Protein AF-T1C6H3-F1 (afdb_monomer_lite)

Foldseek 3Di:
DVVVQQPDADPVRHTFDKDKDQCVVPDPDDDDDDDRIDMDTNQQPDDDAPDDDDPDPDDPDHPVDDDPDGDDPADDDDDDDPPQDPDDDLDGDDPLQVVQQVCQQVVHDDDPPRDHHHRPPRHD

Organism: NCBI:txid410659

Sequence (124 aa):
MSDDLAGILLPDGTPLKVEILDPKRIYRSVRGDPPDLMVYFGDLRWRSAGTVGYPSLFLKENDTGPDDSVHDFDGVFLFAEPTVAHGQDLGGQRIIDVAPTILRWFGEPIPAHVQGTPIRGIGP

Structure (mmCIF, N/CA/C/O backbone):
data_AF-T1C6H3-F1
#
_entry.id   AF-T1C6H3-F1
#
loop_
_atom_site.group_PDB
_atom_site.id
_atom_site.type_symbol
_atom_site.label_atom_id
_atom_site.label_alt_id
_atom_site.label_comp_id
_atom_site.label_asym_id
_atom_site.label_entity_id
_atom_site.label_seq_id
_atom_site.pdbx_PDB_ins_code
_atom_site.Cartn_x
_atom_site.Cartn_y
_atom_site.Cartn_z
_atom_site.occupancy
_atom_site.B_iso_or_equiv
_atom_site.auth_seq_id
_atom_site.auth_comp_id
_atom_site.auth_asym_id
_atom_site.auth_atom_id
_atom_site.pdbx_PDB_model_num
ATOM 1 N N . MET A 1 1 ? 7.554 -11.354 -20.996 1.00 66.94 1 MET A N 1
ATOM 2 C CA . MET A 1 1 ? 7.044 -10.167 -20.273 1.00 66.94 1 MET A CA 1
ATOM 3 C C . MET A 1 1 ? 7.616 -10.071 -18.866 1.00 66.94 1 MET A C 1
ATOM 5 O O . MET A 1 1 ? 8.356 -9.135 -18.620 1.00 66.94 1 MET A O 1
ATOM 9 N N . SER A 1 2 ? 7.335 -11.007 -17.948 1.00 75.75 2 SER A N 1
ATOM 10 C CA . SER A 1 2 ? 7.923 -10.960 -16.594 1.00 75.75 2 SER A CA 1
ATOM 11 C C . SER A 1 2 ? 9.454 -11.044 -16.603 1.00 75.75 2 SER A C 1
ATOM 13 O O . SER A 1 2 ? 10.103 -10.248 -15.931 1.00 75.75 2 SER A O 1
ATOM 15 N N . ASP A 1 3 ? 10.022 -11.930 -17.427 1.00 80.06 3 ASP A N 1
ATOM 16 C CA . ASP A 1 3 ? 11.480 -12.075 -17.564 1.00 80.06 3 AS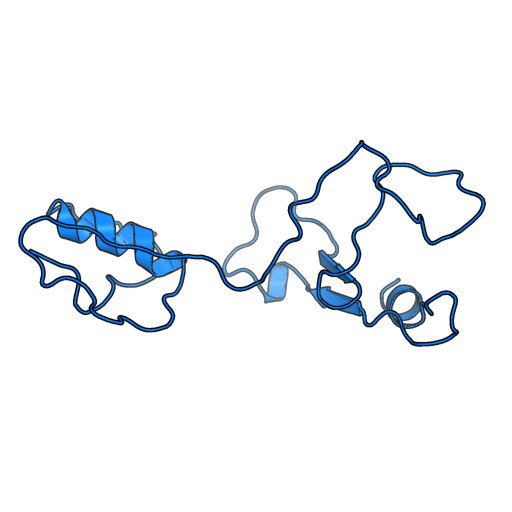P A CA 1
ATOM 17 C C . ASP A 1 3 ? 12.131 -10.828 -18.186 1.00 80.06 3 ASP A C 1
ATOM 19 O O . ASP A 1 3 ? 13.198 -10.402 -17.749 1.00 80.06 3 ASP A O 1
ATOM 23 N N . ASP A 1 4 ? 11.452 -10.190 -19.147 1.00 86.38 4 ASP A N 1
ATOM 24 C CA . ASP A 1 4 ? 11.935 -8.963 -19.793 1.00 86.38 4 ASP A CA 1
ATOM 25 C C . ASP A 1 4 ? 11.992 -7.795 -18.798 1.00 86.38 4 ASP A C 1
ATOM 27 O O . ASP A 1 4 ? 12.959 -7.038 -18.784 1.00 86.38 4 ASP A O 1
ATOM 31 N N . LEU A 1 5 ? 10.979 -7.670 -17.930 1.00 88.31 5 LEU A N 1
ATOM 32 C CA . LEU A 1 5 ? 10.943 -6.648 -16.880 1.00 88.31 5 LEU A CA 1
ATOM 33 C C . LEU A 1 5 ? 12.011 -6.896 -15.809 1.00 88.31 5 LEU A C 1
ATOM 35 O O . LEU A 1 5 ? 12.680 -5.959 -15.379 1.00 88.31 5 LEU A O 1
ATOM 39 N N . ALA A 1 6 ? 12.202 -8.151 -15.396 1.00 85.50 6 ALA A N 1
ATOM 40 C CA . ALA A 1 6 ? 13.210 -8.515 -14.402 1.00 85.50 6 ALA A CA 1
ATOM 41 C C . ALA A 1 6 ? 14.651 -8.256 -14.885 1.00 85.50 6 ALA A C 1
ATOM 43 O O . ALA A 1 6 ? 15.542 -8.041 -14.064 1.00 85.50 6 ALA A O 1
ATOM 44 N N . GLY A 1 7 ? 14.874 -8.255 -16.203 1.00 91.19 7 GLY A N 1
ATOM 45 C CA . GLY A 1 7 ? 16.171 -7.990 -16.826 1.00 91.19 7 GLY A CA 1
ATOM 46 C C . GLY A 1 7 ? 16.532 -6.511 -16.995 1.00 91.19 7 GLY A C 1
ATOM 47 O O . GLY A 1 7 ? 17.620 -6.219 -17.493 1.00 91.19 7 GLY A O 1
ATOM 48 N N . ILE A 1 8 ? 15.658 -5.570 -16.619 1.00 92.38 8 ILE A N 1
ATOM 49 C CA . ILE A 1 8 ? 15.918 -4.137 -16.813 1.00 92.38 8 ILE A CA 1
ATOM 50 C C . ILE A 1 8 ? 17.062 -3.670 -15.905 1.00 92.38 8 ILE A C 1
ATOM 52 O O . ILE A 1 8 ? 17.039 -3.852 -14.684 1.00 92.38 8 ILE A O 1
ATOM 56 N N . LEU A 1 9 ? 18.038 -3.002 -16.520 1.00 94.19 9 LEU A N 1
ATOM 57 C CA . LEU A 1 9 ? 19.147 -2.342 -15.840 1.00 94.19 9 LEU A CA 1
ATOM 58 C C . LEU A 1 9 ? 18.937 -0.827 -15.829 1.00 94.19 9 LEU A C 1
ATOM 60 O O . LEU A 1 9 ? 18.471 -0.248 -16.810 1.00 94.19 9 LEU A O 1
ATOM 64 N N . LEU A 1 10 ? 19.323 -0.197 -14.727 1.00 92.38 10 LEU A N 1
ATOM 65 C CA . LEU A 1 10 ? 19.480 1.244 -14.595 1.00 92.38 10 LEU A CA 1
ATOM 66 C C . LEU A 1 10 ? 20.609 1.759 -15.507 1.00 92.38 10 LEU A C 1
ATOM 68 O O . L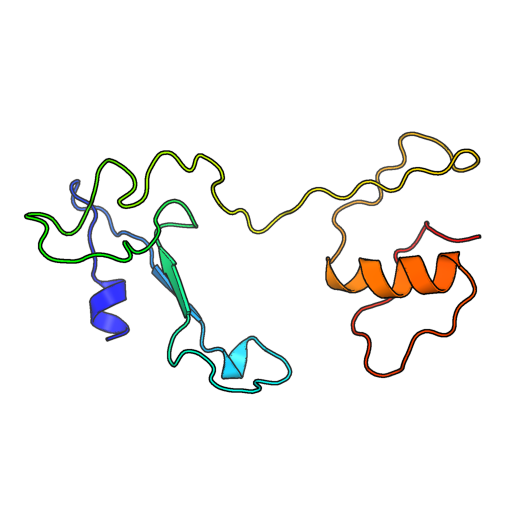EU A 1 10 ? 21.450 0.977 -15.959 1.00 92.38 10 LEU A O 1
ATOM 72 N N . PRO A 1 11 ? 20.683 3.082 -15.764 1.00 91.19 11 PRO A N 1
ATOM 73 C CA . PRO A 1 11 ? 21.736 3.664 -16.601 1.00 91.19 11 PRO A CA 1
ATOM 74 C C . PRO A 1 11 ? 23.172 3.386 -16.130 1.00 91.19 11 PRO A C 1
ATOM 76 O O . PRO A 1 11 ? 24.097 3.440 -16.936 1.00 91.19 11 PRO A O 1
ATOM 79 N N . ASP A 1 12 ? 23.368 3.094 -14.843 1.00 92.81 12 ASP A N 1
ATOM 80 C CA . ASP A 1 12 ? 24.662 2.724 -14.256 1.00 92.81 12 ASP A CA 1
ATOM 81 C C . ASP A 1 12 ? 24.991 1.220 -14.379 1.00 92.81 12 ASP A C 1
ATOM 83 O O . ASP A 1 12 ? 26.040 0.773 -13.917 1.00 92.81 12 ASP A O 1
ATOM 87 N N . GLY A 1 13 ? 24.112 0.439 -15.014 1.00 94.12 13 GLY A N 1
ATOM 88 C CA . GLY A 1 13 ? 24.254 -1.002 -15.211 1.00 94.12 13 GLY A CA 1
ATOM 89 C C . GLY A 1 13 ? 23.764 -1.857 -14.040 1.00 94.12 13 GLY A C 1
ATOM 90 O O . GLY A 1 13 ? 23.823 -3.084 -14.134 1.00 94.12 13 GLY A O 1
ATOM 91 N N . THR A 1 14 ? 23.271 -1.262 -12.951 1.00 94.69 14 THR A N 1
ATOM 92 C CA . THR A 1 14 ? 22.706 -2.019 -11.824 1.00 94.69 14 THR A CA 1
ATOM 93 C C . THR A 1 14 ? 21.271 -2.482 -12.117 1.00 94.69 14 THR A C 1
ATOM 95 O O . THR A 1 14 ? 20.560 -1.829 -12.879 1.00 94.69 14 THR A O 1
ATOM 98 N N . PRO A 1 15 ? 20.791 -3.610 -11.558 1.00 94.31 15 PRO A N 1
ATOM 99 C CA . PRO A 1 15 ? 19.411 -4.049 -11.775 1.00 94.31 15 PRO A CA 1
ATOM 100 C C . PRO A 1 15 ? 18.384 -3.063 -11.205 1.00 94.31 15 PRO A C 1
ATOM 102 O O . PRO A 1 15 ? 18.510 -2.636 -10.059 1.00 94.31 15 PRO A O 1
ATOM 105 N N . LEU A 1 16 ? 17.311 -2.779 -11.954 1.00 92.25 16 LEU A N 1
ATOM 106 C CA . LEU A 1 16 ? 16.227 -1.885 -11.516 1.00 92.25 16 LEU A CA 1
ATOM 107 C C . LEU A 1 16 ? 15.484 -2.399 -10.269 1.00 92.25 16 LEU A C 1
ATOM 109 O O . LEU A 1 16 ? 14.855 -1.598 -9.595 1.00 92.25 16 LEU A O 1
ATOM 113 N N . LYS A 1 17 ? 15.575 -3.699 -9.943 1.00 93.44 17 LYS A N 1
ATOM 114 C CA . LYS A 1 17 ? 14.751 -4.410 -8.943 1.00 93.44 17 LYS A CA 1
ATOM 115 C C . LYS A 1 17 ? 13.262 -4.271 -9.272 1.00 93.44 17 LYS A C 1
ATOM 117 O O . LYS A 1 17 ? 12.639 -3.245 -9.024 1.00 93.44 17 LYS A O 1
ATOM 122 N N . VAL A 1 18 ? 12.680 -5.330 -9.820 1.00 93.75 18 VAL A N 1
ATOM 123 C CA . VAL A 1 18 ? 11.266 -5.352 -10.200 1.00 93.75 18 VAL A CA 1
ATOM 124 C C . VAL A 1 18 ? 10.523 -6.351 -9.330 1.00 93.75 18 VAL A C 1
ATOM 126 O O . VAL A 1 18 ? 10.912 -7.515 -9.254 1.00 93.75 18 VAL A O 1
ATOM 129 N N . GLU A 1 19 ? 9.450 -5.901 -8.690 1.00 92.12 19 GLU A N 1
ATOM 130 C CA . GLU A 1 19 ? 8.512 -6.772 -7.993 1.00 92.12 19 GLU A CA 1
ATOM 131 C C . GLU A 1 19 ? 7.248 -6.916 -8.831 1.00 92.12 19 GLU A C 1
ATOM 133 O O . GLU A 1 19 ? 6.594 -5.933 -9.174 1.00 92.12 19 GLU A O 1
ATOM 138 N N . ILE A 1 20 ? 6.922 -8.158 -9.179 1.00 92.06 20 ILE A N 1
ATOM 139 C CA . ILE A 1 20 ? 5.764 -8.494 -9.996 1.00 92.06 20 ILE A CA 1
ATOM 140 C C . ILE A 1 20 ? 4.728 -9.167 -9.107 1.00 92.06 20 ILE A C 1
ATOM 142 O O . ILE A 1 20 ? 5.001 -10.195 -8.487 1.00 92.06 20 ILE A O 1
ATOM 146 N N . LEU A 1 21 ? 3.521 -8.613 -9.098 1.00 91.56 21 LEU A N 1
ATOM 147 C CA . LEU A 1 21 ? 2.407 -9.092 -8.301 1.00 91.56 21 LEU A CA 1
ATOM 148 C C . LEU A 1 21 ? 1.265 -9.541 -9.214 1.00 91.56 21 LEU A C 1
ATOM 150 O O . LEU A 1 21 ? 0.830 -8.817 -10.110 1.00 91.56 21 LEU A O 1
ATOM 154 N N . ASP A 1 22 ? 0.769 -10.751 -8.966 1.00 91.44 22 ASP A N 1
ATOM 155 C CA . ASP A 1 22 ? -0.444 -11.268 -9.597 1.00 91.44 22 ASP A CA 1
ATOM 156 C C . ASP A 1 22 ? -1.652 -10.880 -8.730 1.00 91.44 22 ASP A C 1
ATOM 158 O O . ASP A 1 22 ? -1.761 -11.377 -7.598 1.00 91.44 22 ASP A O 1
ATOM 162 N N . PRO A 1 23 ? -2.587 -10.048 -9.231 1.00 92.62 23 PRO A N 1
ATOM 163 C CA . PRO A 1 23 ? -3.781 -9.656 -8.487 1.00 92.62 23 PRO A CA 1
ATOM 164 C C . PRO A 1 23 ? -4.569 -10.845 -7.933 1.00 92.62 23 PRO A C 1
ATOM 166 O O . PRO A 1 23 ? -5.099 -10.769 -6.825 1.00 92.62 23 PRO A O 1
ATOM 169 N N . LYS A 1 24 ? -4.614 -11.968 -8.664 1.00 92.00 24 LYS A N 1
ATOM 170 C CA . LYS A 1 24 ? -5.338 -13.185 -8.260 1.00 92.00 24 LYS A CA 1
ATOM 171 C C . LYS A 1 24 ? -4.688 -13.890 -7.073 1.00 92.00 24 LYS A C 1
ATOM 173 O O . LYS A 1 24 ? -5.344 -14.697 -6.420 1.00 92.00 24 LYS A O 1
ATOM 178 N N . ARG A 1 25 ? -3.413 -13.602 -6.802 1.00 92.31 25 ARG A N 1
ATOM 179 C CA . ARG A 1 25 ? -2.669 -14.136 -5.657 1.00 92.31 25 ARG A CA 1
ATOM 180 C C . ARG A 1 25 ? -2.696 -13.202 -4.454 1.00 92.31 25 ARG A C 1
ATOM 182 O O . ARG A 1 25 ? -2.746 -13.696 -3.332 1.00 92.31 25 ARG A O 1
ATOM 189 N N . ILE A 1 26 ? -2.648 -11.888 -4.674 1.00 91.94 26 ILE A N 1
ATOM 190 C CA . ILE A 1 26 ? -2.505 -10.914 -3.579 1.00 91.94 26 ILE A CA 1
ATOM 191 C C . ILE A 1 26 ? -3.841 -10.392 -3.038 1.00 91.94 26 ILE A C 1
ATOM 193 O O . ILE A 1 26 ? -3.925 -10.030 -1.866 1.00 91.94 26 ILE A O 1
ATOM 197 N N . TYR A 1 27 ? -4.904 -10.377 -3.848 1.00 90.62 27 TYR A N 1
ATOM 198 C CA . TYR A 1 27 ? -6.225 -9.943 -3.399 1.00 90.62 27 TYR A CA 1
ATOM 199 C C . TYR A 1 27 ? -7.097 -11.128 -3.007 1.00 90.62 27 TYR A C 1
ATOM 201 O O . TYR A 1 27 ? -7.193 -12.129 -3.711 1.00 90.62 27 TYR A O 1
ATOM 209 N N . ARG A 1 28 ? -7.848 -10.961 -1.913 1.00 89.50 28 ARG A N 1
ATOM 210 C CA . ARG A 1 28 ? -8.850 -11.939 -1.462 1.00 89.50 28 ARG A CA 1
ATOM 211 C C . ARG A 1 28 ? -9.928 -12.217 -2.513 1.00 89.50 28 ARG A C 1
ATOM 213 O O . ARG A 1 28 ? -10.435 -13.329 -2.604 1.00 89.50 28 ARG A O 1
ATOM 220 N N . SER A 1 29 ? -10.325 -11.187 -3.254 1.00 91.75 29 SER A N 1
ATOM 221 C CA . SER A 1 29 ? -11.265 -11.300 -4.365 1.00 91.75 29 SER A CA 1
ATOM 222 C C . SER A 1 29 ? -10.931 -10.261 -5.419 1.00 91.75 29 SER A C 1
ATOM 224 O O . SER A 1 29 ? -10.846 -9.077 -5.093 1.00 91.75 29 SER A O 1
ATOM 226 N N . VAL A 1 30 ? -10.818 -10.695 -6.666 1.00 93.75 30 VAL A N 1
ATOM 227 C CA . VAL A 1 30 ? -10.604 -9.825 -7.820 1.00 93.75 30 VAL A CA 1
ATOM 228 C C . VAL A 1 30 ? -11.957 -9.556 -8.483 1.00 93.75 30 VAL A C 1
ATOM 230 O O . VAL A 1 30 ? -12.733 -10.488 -8.688 1.00 93.75 30 VAL A O 1
ATOM 233 N N . ARG A 1 31 ? -12.284 -8.289 -8.752 1.00 91.25 31 ARG A N 1
ATOM 234 C CA . ARG A 1 31 ? -13.582 -7.852 -9.301 1.00 91.25 31 ARG A CA 1
ATOM 235 C C . ARG A 1 31 ? -13.361 -6.821 -10.410 1.00 91.25 31 ARG A C 1
ATOM 237 O O . ARG A 1 31 ? -12.364 -6.109 -10.365 1.00 91.25 31 ARG A O 1
ATOM 244 N N . GLY A 1 32 ? -14.319 -6.700 -11.330 1.00 93.94 32 GLY A N 1
ATOM 245 C CA . GLY A 1 32 ? -14.240 -5.758 -12.453 1.00 93.94 32 GLY A CA 1
ATOM 246 C C . GLY A 1 32 ? -13.202 -6.188 -13.487 1.00 93.94 32 GLY A C 1
ATOM 247 O O . GLY A 1 32 ? -13.076 -7.383 -13.750 1.00 93.94 32 GLY A O 1
ATOM 248 N N . ASP A 1 33 ? -12.457 -5.213 -14.007 1.00 93.12 33 ASP A N 1
ATOM 249 C CA . ASP A 1 33 ? -11.399 -5.393 -15.004 1.00 93.12 33 ASP A CA 1
ATOM 250 C C . ASP A 1 33 ? -10.020 -5.219 -14.338 1.00 93.12 33 ASP A C 1
ATOM 252 O O . ASP A 1 33 ? -9.441 -4.129 -14.371 1.00 93.12 33 ASP A O 1
ATOM 256 N N . PRO A 1 34 ? -9.506 -6.246 -13.635 1.00 92.62 34 PRO A N 1
ATOM 257 C CA . PRO A 1 34 ? -8.199 -6.160 -13.000 1.00 92.62 34 PRO A CA 1
ATOM 258 C C . PRO A 1 34 ? -7.086 -6.068 -14.049 1.00 92.62 34 PRO A C 1
ATOM 260 O O . PRO A 1 34 ? -7.227 -6.624 -15.140 1.00 92.62 34 PRO A O 1
ATOM 263 N N . PRO A 1 35 ? -5.942 -5.452 -13.712 1.00 91.31 35 PRO A N 1
ATOM 264 C CA . PRO A 1 35 ? -4.775 -5.534 -14.574 1.00 91.31 35 PRO A CA 1
ATOM 265 C C . PRO A 1 35 ? -4.307 -6.990 -14.697 1.00 91.31 35 PRO A C 1
ATOM 267 O O . PRO A 1 35 ? -4.390 -7.763 -13.743 1.00 91.31 35 PRO A O 1
ATOM 270 N N . ASP A 1 36 ? -3.748 -7.357 -15.848 1.00 88.75 36 ASP A N 1
ATOM 271 C CA . ASP A 1 36 ? -3.100 -8.665 -16.013 1.00 88.75 36 ASP A CA 1
ATOM 272 C C . ASP A 1 36 ? -1.819 -8.784 -15.173 1.00 88.75 36 ASP A C 1
ATOM 274 O O . ASP A 1 36 ? -1.400 -9.886 -14.815 1.00 88.75 36 ASP A O 1
ATOM 278 N N . LEU A 1 37 ? -1.192 -7.644 -14.857 1.00 88.25 37 LEU A N 1
ATOM 279 C CA . LEU A 1 37 ? 0.054 -7.562 -14.111 1.00 88.25 37 LEU A CA 1
ATOM 280 C C . LEU A 1 37 ? 0.109 -6.296 -13.257 1.00 88.25 37 LEU A C 1
ATOM 282 O O . LEU A 1 37 ? -0.155 -5.201 -13.751 1.00 88.25 37 LEU A O 1
ATOM 286 N N . MET A 1 38 ? 0.523 -6.433 -12.000 1.00 91.44 38 MET A N 1
ATOM 287 C CA . MET A 1 38 ? 0.926 -5.307 -11.159 1.00 91.44 38 MET A CA 1
ATOM 288 C C . MET A 1 38 ? 2.440 -5.340 -10.975 1.00 91.44 38 MET A C 1
ATOM 290 O O . MET A 1 38 ? 3.016 -6.414 -10.797 1.00 91.44 38 MET A O 1
ATOM 294 N N . VAL A 1 39 ? 3.090 -4.177 -11.044 1.00 91.56 39 VAL A N 1
ATOM 295 C CA . VAL A 1 39 ? 4.553 -4.086 -11.013 1.00 91.56 39 VAL A CA 1
ATOM 296 C C . VAL A 1 39 ? 5.007 -2.895 -10.178 1.00 91.56 39 VAL A C 1
ATOM 298 O O . VAL A 1 39 ? 4.532 -1.780 -10.389 1.00 91.56 39 VAL A O 1
ATOM 301 N N . TYR A 1 40 ? 5.963 -3.129 -9.281 1.00 91.38 40 TYR A N 1
ATOM 302 C CA . TYR A 1 40 ? 6.710 -2.086 -8.583 1.00 91.38 40 TYR A CA 1
ATOM 303 C C . TYR A 1 40 ? 8.160 -2.052 -9.069 1.00 91.38 40 TYR A C 1
ATOM 305 O O . TYR A 1 40 ? 8.821 -3.087 -9.172 1.00 91.38 40 TYR A O 1
ATOM 313 N N . PHE A 1 41 ? 8.658 -0.849 -9.360 1.00 91.44 41 PHE A N 1
ATOM 314 C CA . PHE A 1 41 ? 9.996 -0.628 -9.901 1.00 91.44 41 PHE A CA 1
ATOM 315 C C . PHE A 1 41 ? 10.902 0.044 -8.869 1.00 91.44 41 PHE A C 1
ATOM 317 O O . PHE A 1 41 ? 10.571 1.094 -8.317 1.00 91.44 41 PHE A O 1
ATOM 324 N N . GLY A 1 42 ? 12.064 -0.558 -8.623 1.00 90.31 42 GLY A N 1
ATOM 325 C CA . GLY A 1 42 ? 13.107 -0.029 -7.752 1.00 90.31 42 GLY A CA 1
ATOM 326 C C . GLY A 1 42 ? 12.642 0.312 -6.353 1.00 90.31 42 GLY A C 1
ATOM 327 O O . GLY A 1 42 ? 13.085 1.319 -5.815 1.00 90.31 42 GLY A O 1
ATOM 328 N N . ASP A 1 43 ? 11.774 -0.520 -5.771 1.00 88.88 43 ASP A N 1
ATOM 329 C CA . ASP A 1 43 ? 11.279 -0.316 -4.406 1.00 88.88 43 ASP A CA 1
ATOM 330 C C . ASP A 1 43 ? 10.550 1.032 -4.261 1.00 88.88 43 ASP A C 1
ATOM 332 O O . ASP A 1 43 ? 10.918 1.880 -3.454 1.00 88.88 43 ASP A O 1
ATOM 336 N N . LEU A 1 44 ? 9.577 1.266 -5.153 1.00 88.00 44 LEU A N 1
ATOM 337 C CA . LEU A 1 44 ? 8.779 2.499 -5.265 1.00 88.00 44 LEU A CA 1
ATOM 338 C C . LEU A 1 44 ? 9.556 3.759 -5.695 1.00 88.00 44 LEU A C 1
ATOM 340 O O . LEU A 1 44 ? 8.963 4.826 -5.833 1.00 88.00 44 LEU A O 1
ATOM 344 N N . ARG A 1 45 ? 10.860 3.653 -5.990 1.00 85.12 45 ARG A N 1
ATOM 345 C CA . ARG A 1 45 ? 11.672 4.782 -6.489 1.00 85.12 45 ARG A CA 1
ATOM 346 C C . ARG A 1 45 ? 11.383 5.148 -7.940 1.00 85.12 45 ARG A C 1
ATOM 348 O O . ARG A 1 45 ? 11.752 6.237 -8.371 1.00 85.12 45 ARG A O 1
ATOM 355 N N . TRP A 1 46 ? 10.766 4.240 -8.693 1.00 87.56 46 TRP A N 1
ATOM 356 C CA . TRP A 1 46 ? 10.436 4.437 -10.098 1.00 87.56 46 TRP A CA 1
ATOM 357 C C . TRP A 1 46 ? 8.964 4.133 -10.358 1.00 87.56 46 TRP A C 1
ATOM 359 O O . TRP A 1 46 ? 8.378 3.218 -9.779 1.00 87.56 46 TRP A O 1
ATOM 369 N N . ARG A 1 47 ? 8.384 4.880 -11.296 1.00 86.00 47 ARG A N 1
ATOM 370 C CA . ARG A 1 47 ? 7.029 4.672 -11.811 1.00 86.00 47 ARG A CA 1
ATOM 371 C C . ARG A 1 47 ? 7.058 4.575 -13.331 1.00 86.00 47 ARG A C 1
ATOM 373 O O . ARG A 1 47 ? 7.976 5.085 -13.972 1.00 86.00 47 ARG A O 1
ATOM 380 N N . SER A 1 48 ? 6.041 3.950 -13.913 1.00 88.25 48 SER A N 1
ATOM 381 C CA . SER A 1 48 ? 5.837 3.994 -15.360 1.00 88.25 48 SER A CA 1
ATOM 382 C C . SER A 1 48 ? 5.424 5.399 -15.805 1.00 88.25 48 SER A C 1
ATOM 384 O O . SER A 1 48 ? 4.560 6.012 -15.174 1.00 88.25 48 SER A O 1
ATOM 386 N N . ALA A 1 49 ? 5.981 5.874 -16.919 1.00 88.69 49 ALA A N 1
ATOM 387 C CA . ALA A 1 49 ? 5.436 7.023 -17.638 1.00 88.69 49 ALA A CA 1
ATOM 388 C C . ALA A 1 49 ? 4.118 6.634 -18.333 1.00 88.69 49 ALA A C 1
ATOM 390 O O . ALA A 1 49 ? 3.976 5.511 -18.821 1.00 88.69 49 ALA A O 1
ATOM 391 N N . GLY A 1 50 ? 3.162 7.560 -18.399 1.00 87.38 50 GLY A N 1
ATOM 392 C CA . GLY A 1 50 ? 1.899 7.401 -19.132 1.00 87.38 50 GLY A CA 1
ATOM 393 C C . GLY A 1 50 ? 2.010 7.744 -20.622 1.00 87.38 50 GLY A C 1
ATOM 394 O O . GLY A 1 50 ? 1.009 7.791 -21.333 1.00 87.38 50 GLY A O 1
ATOM 395 N N . THR A 1 51 ? 3.223 8.020 -21.094 1.00 88.31 51 THR A N 1
ATOM 396 C CA . THR A 1 51 ? 3.548 8.560 -22.417 1.00 88.31 51 THR A CA 1
ATOM 397 C C . THR A 1 51 ? 4.699 7.770 -23.052 1.00 88.31 51 THR A C 1
ATOM 399 O O . THR A 1 51 ? 5.466 7.092 -22.368 1.00 88.31 51 THR A O 1
ATOM 402 N N . VAL A 1 52 ? 4.817 7.821 -24.384 1.00 90.38 52 VAL A N 1
ATOM 403 C CA . VAL A 1 52 ? 5.801 7.045 -25.166 1.00 90.38 52 VAL A CA 1
ATOM 404 C C . VAL A 1 52 ? 6.523 7.923 -26.192 1.00 90.38 52 VAL A C 1
ATOM 406 O O . VAL A 1 52 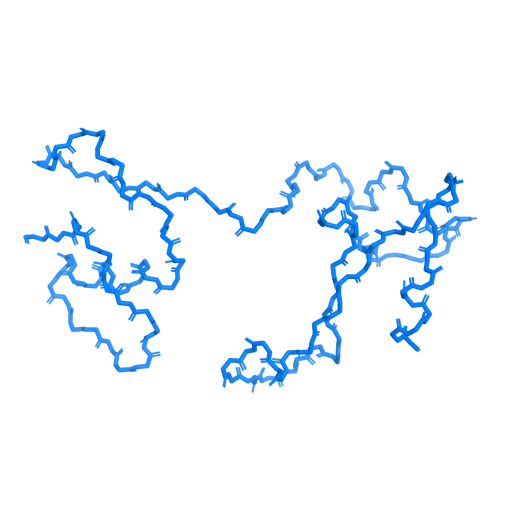? 6.067 9.020 -26.504 1.00 90.38 52 VAL A O 1
ATOM 409 N N . GLY A 1 53 ? 7.628 7.423 -26.758 1.00 90.75 53 GLY A N 1
ATOM 410 C CA . GLY A 1 53 ? 8.393 8.114 -27.812 1.00 90.75 53 GLY A CA 1
ATOM 411 C C . GLY A 1 53 ? 9.650 8.841 -27.326 1.00 90.75 53 GLY A C 1
ATOM 412 O O . GLY A 1 53 ? 10.220 9.648 -28.057 1.00 90.75 53 GLY A O 1
ATOM 413 N N . TYR A 1 54 ? 10.094 8.560 -26.104 1.00 89.94 54 TYR A N 1
ATOM 414 C CA . TYR A 1 54 ? 11.311 9.131 -25.536 1.00 89.94 54 TYR A CA 1
ATOM 415 C C . TYR A 1 54 ? 12.581 8.465 -26.087 1.00 89.94 54 TYR A C 1
ATOM 417 O O . TYR A 1 54 ? 12.562 7.283 -26.430 1.00 89.94 54 TYR A O 1
ATOM 425 N N . PRO A 1 55 ? 13.719 9.185 -26.125 1.00 90.44 55 PRO A N 1
ATOM 426 C CA . PRO A 1 55 ? 14.999 8.632 -26.580 1.00 90.44 55 PRO A CA 1
ATOM 427 C C . PRO A 1 55 ? 15.635 7.648 -25.580 1.00 90.44 55 PRO A C 1
ATOM 429 O O . PRO A 1 55 ? 16.678 7.069 -25.869 1.00 90.44 55 PRO A O 1
ATOM 432 N N . SER A 1 56 ? 15.046 7.492 -24.391 1.00 89.75 56 SER A N 1
ATOM 433 C CA . SER A 1 56 ? 15.555 6.699 -23.271 1.00 89.75 56 SER A CA 1
ATOM 434 C C . SER A 1 56 ? 14.401 5.976 -22.577 1.00 89.75 56 SER A C 1
ATOM 436 O O . SER A 1 56 ? 13.286 6.494 -22.532 1.00 89.75 56 SER A O 1
ATOM 438 N N . LEU A 1 57 ? 14.693 4.810 -21.992 1.00 88.75 57 LEU A N 1
ATOM 439 C CA . LEU A 1 57 ? 13.769 4.085 -21.110 1.00 88.75 57 LEU A CA 1
ATOM 440 C C . LEU A 1 57 ? 13.572 4.781 -19.754 1.00 88.75 57 LEU A C 1
ATOM 442 O O . LEU A 1 57 ? 12.577 4.541 -19.081 1.00 88.75 57 LEU A O 1
ATOM 446 N N . PHE A 1 58 ? 14.512 5.644 -19.361 1.00 90.31 58 PHE A N 1
ATOM 447 C CA . PHE A 1 58 ? 14.479 6.388 -18.104 1.00 90.31 58 PHE A CA 1
ATOM 448 C C . PHE A 1 58 ? 14.309 7.879 -18.366 1.00 90.31 58 PHE A C 1
ATOM 450 O O . PHE A 1 58 ? 15.040 8.461 -19.178 1.00 90.31 58 PHE A O 1
ATOM 457 N N . LEU A 1 59 ? 13.385 8.492 -17.630 1.00 87.50 59 LEU A N 1
ATOM 458 C CA . LEU A 1 59 ? 13.166 9.932 -17.595 1.00 87.50 59 LEU A CA 1
ATOM 459 C C . LEU A 1 59 ? 13.755 10.503 -16.305 1.00 87.50 59 LEU A C 1
ATOM 461 O O . LEU A 1 59 ? 13.665 9.881 -15.249 1.00 87.50 59 LEU A O 1
ATOM 465 N N . LYS A 1 60 ? 14.377 11.682 -16.398 1.00 80.44 60 LYS A N 1
ATOM 466 C CA . LYS A 1 60 ? 14.900 12.402 -15.223 1.00 80.44 60 LYS A CA 1
ATOM 467 C C . LYS A 1 60 ? 13.802 13.113 -14.435 1.00 80.44 60 LYS A C 1
ATOM 469 O O . LYS A 1 60 ? 13.991 13.390 -13.259 1.00 80.44 60 LYS A O 1
ATOM 474 N N . GLU A 1 61 ? 12.698 13.427 -15.101 1.00 76.69 61 GLU A N 1
ATOM 475 C CA . GLU A 1 61 ? 11.578 14.190 -14.562 1.00 76.69 61 GLU A CA 1
ATOM 476 C C . GLU A 1 61 ? 10.264 13.496 -14.915 1.00 76.69 61 GLU A C 1
ATOM 478 O O . GLU A 1 61 ? 10.200 12.672 -15.833 1.00 76.69 61 GLU A O 1
ATOM 483 N N . ASN A 1 62 ? 9.214 13.843 -14.178 1.00 74.62 62 ASN A N 1
ATOM 484 C CA . ASN A 1 62 ? 7.871 13.353 -14.430 1.00 74.62 62 ASN A CA 1
ATOM 485 C C . ASN A 1 62 ? 7.338 13.842 -15.782 1.00 74.62 62 ASN A C 1
ATOM 487 O O . ASN A 1 62 ? 7.454 15.012 -16.138 1.00 74.62 62 ASN A O 1
ATOM 491 N N . ASP A 1 63 ? 6.658 12.948 -16.492 1.00 75.94 63 ASP A N 1
ATOM 492 C CA . ASP A 1 63 ? 6.011 13.217 -17.775 1.00 75.94 63 ASP A CA 1
ATOM 493 C C . ASP A 1 63 ? 4.736 14.076 -17.671 1.00 75.94 63 ASP A C 1
ATOM 495 O O . ASP A 1 63 ? 4.269 14.606 -18.678 1.00 75.94 63 ASP A O 1
ATOM 499 N N . THR A 1 64 ? 4.188 14.246 -16.463 1.00 66.75 64 THR A N 1
ATOM 500 C CA . THR A 1 64 ? 2.925 14.959 -16.194 1.00 66.75 64 THR A CA 1
ATOM 501 C C . THR A 1 64 ? 3.070 16.196 -15.295 1.00 66.75 64 THR A C 1
ATOM 503 O O . THR A 1 64 ? 2.059 16.779 -14.909 1.00 66.75 64 THR A O 1
ATOM 506 N N . GLY A 1 65 ? 4.298 16.625 -14.974 1.00 65.56 65 GLY A N 1
ATOM 507 C CA . GLY A 1 65 ? 4.580 17.762 -14.081 1.00 65.56 65 GLY A CA 1
ATOM 508 C C . GLY A 1 65 ? 5.108 17.354 -12.694 1.00 65.56 65 GLY A C 1
ATOM 509 O O . GLY A 1 65 ? 5.227 16.160 -12.417 1.00 65.56 65 GLY A O 1
ATOM 510 N N . PRO A 1 66 ? 5.475 18.325 -11.833 1.00 54.53 66 PRO A N 1
ATOM 511 C CA . PRO A 1 66 ? 6.066 18.050 -10.527 1.00 54.53 66 PRO A CA 1
ATOM 512 C C . PRO A 1 66 ? 5.034 17.352 -9.640 1.00 54.53 66 PRO A C 1
ATOM 514 O O . PRO A 1 66 ? 4.036 17.942 -9.233 1.00 54.53 66 PRO A O 1
ATOM 517 N N . ASP A 1 67 ? 5.279 16.077 -9.387 1.00 61.00 67 ASP A N 1
ATOM 518 C CA . ASP A 1 67 ? 4.577 15.294 -8.385 1.00 61.00 67 ASP A CA 1
ATOM 519 C C . ASP A 1 67 ? 5.668 14.769 -7.461 1.00 61.00 67 ASP A C 1
ATOM 521 O O . ASP A 1 67 ? 6.476 13.928 -7.863 1.00 61.00 67 ASP A O 1
ATOM 525 N N . ASP A 1 68 ? 5.735 15.360 -6.270 1.00 57.50 68 ASP A N 1
ATOM 526 C CA . ASP A 1 68 ? 6.741 15.062 -5.250 1.00 57.50 68 ASP A CA 1
ATOM 527 C C . ASP A 1 68 ? 6.220 14.044 -4.220 1.00 57.50 68 ASP A C 1
ATOM 529 O O . ASP A 1 68 ? 6.916 13.717 -3.256 1.00 57.50 68 ASP A O 1
ATOM 533 N N . SER A 1 69 ? 4.993 13.532 -4.393 1.00 57.53 69 SER A N 1
ATOM 534 C CA . SER A 1 69 ? 4.435 12.509 -3.507 1.00 57.53 69 SER A CA 1
ATOM 535 C C . SER A 1 69 ? 4.829 11.122 -4.002 1.00 57.53 69 SER A C 1
ATOM 537 O O . SER A 1 69 ? 4.112 10.480 -4.765 1.00 57.53 69 SER A O 1
ATOM 539 N N . VAL A 1 70 ? 5.989 10.643 -3.561 1.00 65.56 70 VAL A N 1
ATOM 540 C CA . VAL A 1 70 ? 6.378 9.244 -3.773 1.00 65.56 70 VAL A CA 1
ATOM 541 C C . VAL A 1 70 ? 5.600 8.322 -2.832 1.00 65.56 70 VAL A C 1
ATOM 543 O O . VAL A 1 70 ? 5.339 8.657 -1.677 1.00 65.56 70 VAL A O 1
ATOM 546 N N . HIS A 1 71 ? 5.203 7.159 -3.346 1.00 73.56 71 HIS A N 1
ATOM 547 C CA . HIS A 1 71 ? 4.510 6.136 -2.570 1.00 73.56 71 HIS A CA 1
ATOM 548 C C . HIS A 1 71 ? 5.445 5.483 -1.541 1.00 73.56 71 HIS A C 1
ATOM 550 O O . HIS A 1 71 ? 6.626 5.281 -1.815 1.00 73.56 71 HIS A O 1
ATOM 556 N N . ASP A 1 72 ? 4.881 5.082 -0.403 1.00 84.50 72 ASP A N 1
ATOM 557 C CA . ASP A 1 72 ? 5.496 4.174 0.569 1.00 84.50 72 ASP A CA 1
ATOM 558 C C . ASP A 1 72 ? 4.471 3.081 0.934 1.00 84.50 72 ASP A C 1
ATOM 560 O O . ASP A 1 72 ? 3.262 3.260 0.741 1.00 84.50 72 ASP A O 1
ATOM 564 N N . PHE A 1 73 ? 4.946 1.935 1.418 1.00 85.12 73 PHE A N 1
ATOM 565 C CA . PHE A 1 73 ? 4.099 0.857 1.926 1.00 85.12 73 PHE A CA 1
ATOM 566 C C . PHE A 1 73 ? 3.493 1.203 3.286 1.00 85.12 73 PHE A C 1
ATOM 568 O O . PHE A 1 73 ? 2.371 0.780 3.581 1.00 85.12 73 PHE A O 1
ATOM 575 N N . ASP A 1 74 ? 4.211 1.991 4.086 1.00 90.56 74 ASP A N 1
ATOM 576 C CA . ASP A 1 74 ? 3.750 2.442 5.390 1.00 90.56 74 ASP A CA 1
ATOM 577 C C . ASP A 1 74 ? 3.097 3.826 5.300 1.00 90.56 74 ASP A C 1
ATOM 579 O O . ASP A 1 74 ? 3.620 4.773 4.715 1.00 90.56 74 ASP A O 1
ATOM 583 N N . GLY A 1 75 ? 1.911 3.938 5.897 1.00 89.94 75 GLY A N 1
ATOM 584 C CA . GLY A 1 75 ? 1.189 5.199 6.038 1.00 89.94 75 GLY A CA 1
ATOM 585 C C . GLY A 1 75 ? 1.344 5.808 7.430 1.00 89.94 75 GLY A C 1
ATOM 586 O O . GLY A 1 75 ? 1.914 5.215 8.343 1.00 89.94 75 GLY A O 1
ATOM 587 N N . VAL A 1 76 ? 0.751 6.987 7.618 1.00 91.00 76 VAL A N 1
ATOM 588 C CA . VAL A 1 76 ? 0.654 7.634 8.933 1.00 91.00 76 VAL A CA 1
ATOM 589 C C . VAL A 1 76 ? -0.735 7.398 9.518 1.00 91.00 76 VAL A C 1
ATOM 591 O O . VAL A 1 76 ? -1.747 7.656 8.867 1.00 91.00 76 VAL A O 1
ATOM 594 N N . PHE A 1 77 ? -0.785 6.946 10.770 1.00 90.62 77 PHE A N 1
ATOM 595 C CA . PHE A 1 77 ? -2.019 6.777 11.531 1.00 90.62 77 PHE A CA 1
ATOM 596 C C . PHE A 1 77 ? -1.952 7.593 12.823 1.00 90.62 77 PHE A C 1
ATOM 598 O O . PHE A 1 77 ? -1.012 7.457 13.603 1.00 90.62 77 PHE A O 1
ATOM 605 N N . LEU A 1 78 ? -2.969 8.425 13.055 1.00 89.81 78 LEU A N 1
ATOM 606 C CA . LEU A 1 78 ? -3.154 9.168 14.297 1.00 89.81 78 LEU A CA 1
ATOM 607 C C . LEU A 1 78 ? -4.605 9.018 14.747 1.00 89.81 78 LEU A C 1
ATOM 609 O O . LEU A 1 78 ? -5.531 9.307 13.991 1.00 89.81 78 LEU A O 1
ATOM 613 N N . PHE A 1 79 ? -4.787 8.617 15.999 1.00 87.00 79 PHE A N 1
ATOM 614 C CA . PHE A 1 79 ? -6.069 8.682 16.683 1.00 87.00 79 PHE A CA 1
ATOM 615 C C . PHE A 1 79 ? -5.974 9.734 17.785 1.00 87.00 79 PHE A C 1
ATOM 617 O O . PHE A 1 79 ? -5.071 9.681 18.619 1.00 87.00 79 PHE A O 1
ATOM 624 N N . ALA A 1 80 ? -6.885 10.702 17.766 1.00 86.19 80 ALA A N 1
ATOM 625 C CA . ALA A 1 80 ? -6.915 11.793 18.725 1.00 86.19 80 ALA A CA 1
ATOM 626 C C . ALA A 1 80 ? -8.320 11.916 19.304 1.00 86.19 80 ALA A C 1
ATOM 628 O O . ALA A 1 80 ? -9.291 12.099 18.571 1.00 86.19 80 ALA A O 1
ATOM 629 N N . GLU A 1 81 ? -8.409 11.836 20.625 1.00 79.81 81 GLU A N 1
ATOM 630 C CA . GLU A 1 81 ? -9.650 11.987 21.364 1.00 79.81 81 GLU A CA 1
ATOM 631 C C . GLU A 1 81 ? -9.362 12.760 22.663 1.00 79.81 81 GLU A C 1
ATOM 633 O O . GLU A 1 81 ? -8.272 12.604 23.220 1.00 79.81 81 GLU A O 1
ATOM 638 N N . PRO A 1 82 ? -10.260 13.660 23.112 1.00 75.19 82 PRO A N 1
ATOM 639 C CA . PRO A 1 82 ? -9.959 14.563 24.225 1.00 75.19 82 PRO A CA 1
ATOM 640 C C . PRO A 1 82 ? -9.724 13.889 25.583 1.00 75.19 82 PRO A C 1
ATOM 642 O O . PRO A 1 82 ? -9.163 14.527 26.472 1.00 75.19 82 PRO A O 1
ATOM 645 N N . THR A 1 83 ? -10.200 12.659 25.780 1.00 70.88 83 THR A N 1
ATOM 646 C CA . THR A 1 83 ? -10.197 11.953 27.069 1.00 70.88 83 THR A CA 1
ATOM 647 C C . THR A 1 83 ? -9.206 10.783 27.133 1.00 70.88 83 THR A C 1
ATOM 649 O O . THR A 1 83 ? -8.846 10.351 28.229 1.00 70.88 83 THR A O 1
ATOM 652 N N . VAL A 1 84 ? -8.690 10.313 25.995 1.00 69.62 84 VAL A N 1
ATOM 653 C CA . VAL A 1 84 ? -7.627 9.312 25.898 1.00 69.62 84 VAL A CA 1
ATOM 654 C C . VAL A 1 84 ? -6.280 9.953 26.225 1.00 69.62 84 VAL A C 1
ATOM 656 O O . VAL A 1 84 ? -5.957 11.062 25.800 1.00 69.62 84 VAL A O 1
ATOM 659 N N . ALA A 1 85 ? -5.458 9.219 26.978 1.00 67.00 85 ALA A N 1
ATOM 660 C CA . ALA A 1 85 ? -4.100 9.631 27.298 1.00 67.00 85 ALA A CA 1
ATOM 661 C C . ALA A 1 85 ? -3.302 9.939 26.019 1.00 67.00 85 ALA A C 1
ATOM 663 O O . ALA A 1 85 ? -3.139 9.089 25.142 1.00 67.00 85 ALA A O 1
ATOM 664 N N . HIS A 1 86 ? -2.782 11.161 25.925 1.00 70.31 86 HIS A N 1
ATOM 665 C CA . HIS A 1 86 ? -1.939 11.574 24.810 1.00 70.31 86 HIS A CA 1
ATOM 666 C C . HIS A 1 86 ? -0.629 10.775 24.763 1.00 70.31 86 HIS A C 1
ATOM 668 O O . HIS A 1 86 ? -0.072 10.404 25.796 1.00 70.31 86 HIS A O 1
ATOM 674 N N . GLY A 1 87 ? -0.108 10.565 23.551 1.00 72.44 87 GLY A N 1
ATOM 675 C CA . GLY A 1 87 ? 1.228 9.999 23.342 1.00 72.44 87 GLY A CA 1
ATOM 676 C C . GLY A 1 87 ? 1.329 8.482 23.506 1.00 72.44 87 GLY A C 1
ATOM 677 O O . GLY A 1 87 ? 2.433 7.978 23.694 1.00 72.44 87 GLY A O 1
ATOM 678 N N . GLN A 1 88 ? 0.214 7.747 23.442 1.00 82.38 88 GLN A N 1
ATOM 679 C CA . GLN A 1 88 ? 0.273 6.288 23.358 1.00 82.38 88 GLN A CA 1
ATOM 680 C C . GLN A 1 88 ? 0.792 5.847 21.987 1.00 82.38 88 GLN A C 1
ATOM 682 O O . GLN A 1 88 ? 0.199 6.165 20.957 1.00 82.38 88 GLN A O 1
ATOM 687 N N . ASP A 1 89 ? 1.881 5.081 21.994 1.00 87.56 89 ASP A N 1
ATOM 688 C CA . ASP A 1 89 ? 2.339 4.351 20.819 1.00 87.56 89 ASP A CA 1
ATOM 689 C C . ASP A 1 89 ? 1.519 3.064 20.682 1.00 87.56 89 ASP A C 1
ATOM 691 O O . ASP A 1 89 ? 1.621 2.144 21.496 1.00 87.56 89 ASP A O 1
ATOM 695 N N . LEU A 1 90 ? 0.668 3.022 19.658 1.00 88.19 90 LEU A N 1
ATOM 696 C CA . LEU A 1 90 ? -0.124 1.840 19.324 1.00 88.19 90 LEU A CA 1
ATOM 697 C C . LEU A 1 90 ? 0.662 0.859 18.440 1.00 88.19 90 LEU A C 1
ATOM 699 O O . LEU A 1 90 ? 0.160 -0.223 18.141 1.00 88.19 90 LEU A O 1
ATOM 703 N N . GLY A 1 91 ? 1.878 1.209 18.020 1.00 91.31 91 GLY A N 1
ATOM 704 C CA . GLY A 1 91 ? 2.652 0.482 17.025 1.00 91.31 91 GLY A CA 1
ATOM 705 C C . GLY A 1 91 ? 2.022 0.533 15.631 1.00 91.31 91 GLY A C 1
ATOM 706 O O . GLY A 1 91 ? 1.014 1.203 15.391 1.00 91.31 91 GLY A O 1
ATOM 707 N N . GLY A 1 92 ? 2.615 -0.217 14.698 1.00 93.12 92 GLY A N 1
ATOM 708 C CA . GLY A 1 92 ? 2.114 -0.340 13.330 1.00 93.12 92 GLY A CA 1
ATOM 709 C C . GLY A 1 92 ? 0.707 -0.939 13.287 1.00 93.12 92 GLY A C 1
ATOM 710 O O . GLY A 1 92 ? 0.461 -2.021 13.825 1.00 93.12 92 GLY A O 1
ATOM 711 N N . GLN A 1 93 ? -0.212 -0.237 12.625 1.00 94.81 93 GLN A N 1
ATOM 712 C CA . GLN A 1 93 ? -1.590 -0.679 12.426 1.00 94.81 93 GLN A CA 1
ATOM 713 C C . GLN A 1 93 ? -1.824 -1.070 10.975 1.00 94.81 93 GLN A C 1
ATOM 715 O O . GLN A 1 93 ? -1.257 -0.482 10.055 1.00 94.81 93 GLN A O 1
ATOM 720 N N . ARG A 1 94 ? -2.710 -2.042 10.748 1.00 94.94 94 ARG A N 1
ATOM 721 C CA . ARG A 1 94 ? -3.130 -2.378 9.386 1.00 94.94 94 ARG A CA 1
ATOM 722 C C . ARG A 1 94 ? -4.210 -1.400 8.953 1.00 94.94 94 ARG A C 1
ATOM 724 O O . ARG A 1 94 ? -5.192 -1.210 9.664 1.00 94.94 94 ARG A O 1
ATOM 731 N N . ILE A 1 95 ? -4.102 -0.868 7.739 1.00 95.12 95 ILE A N 1
ATOM 732 C CA . ILE A 1 95 ? -5.107 0.053 7.185 1.00 95.12 95 ILE A CA 1
ATOM 733 C C . ILE A 1 95 ? -6.533 -0.531 7.206 1.00 95.12 95 ILE A C 1
ATOM 735 O O . ILE A 1 95 ? -7.501 0.180 7.462 1.00 95.12 95 ILE A O 1
ATOM 739 N N . ILE A 1 96 ? -6.669 -1.849 7.020 1.00 95.75 96 ILE A N 1
ATOM 740 C CA . ILE A 1 96 ? -7.965 -2.544 7.061 1.00 95.75 96 ILE A CA 1
ATOM 741 C C . ILE A 1 96 ? -8.606 -2.567 8.455 1.00 95.75 96 ILE A C 1
ATOM 743 O O . ILE A 1 96 ? -9.807 -2.780 8.558 1.00 95.75 96 ILE A O 1
ATOM 747 N N . ASP A 1 97 ? -7.843 -2.324 9.522 1.00 96.69 97 ASP A N 1
ATOM 748 C CA . ASP A 1 97 ? -8.359 -2.278 10.892 1.00 96.69 97 ASP A CA 1
ATOM 749 C C . ASP A 1 97 ? -8.988 -0.909 11.226 1.00 96.69 97 ASP A C 1
ATOM 751 O O . ASP A 1 97 ? -9.726 -0.785 12.205 1.00 96.69 97 ASP A O 1
ATOM 755 N N . VAL A 1 98 ? -8.782 0.121 10.394 1.00 95.44 98 VAL A N 1
ATOM 756 C CA . VAL A 1 98 ? -9.293 1.484 10.629 1.00 95.44 98 VAL A CA 1
ATOM 757 C C . VAL A 1 98 ? -10.822 1.540 10.560 1.00 95.44 98 VAL A C 1
ATOM 759 O O . VAL A 1 98 ? -11.464 2.012 11.498 1.00 95.44 98 VAL A O 1
ATOM 762 N N . ALA A 1 99 ? -11.430 1.014 9.494 1.00 96.56 99 ALA A N 1
ATOM 763 C CA . ALA A 1 99 ? -12.886 1.021 9.324 1.00 96.56 99 ALA A CA 1
ATOM 764 C C . ALA A 1 99 ? -13.651 0.335 10.482 1.00 96.56 99 ALA A C 1
ATOM 766 O O . ALA A 1 99 ? -14.536 0.973 11.058 1.00 96.56 99 ALA A O 1
ATOM 767 N N . PRO A 1 100 ? -13.327 -0.910 10.896 1.00 97.19 100 PRO A N 1
ATOM 768 C CA . PRO A 1 100 ? -14.001 -1.534 12.035 1.00 97.19 100 PRO A CA 1
ATOM 769 C C . PRO A 1 100 ? -13.719 -0.819 13.369 1.00 97.19 100 PRO A C 1
ATOM 771 O O . PRO A 1 100 ? -14.565 -0.856 14.261 1.00 97.19 100 PRO A O 1
ATOM 774 N N . THR A 1 101 ? -12.577 -0.136 13.514 1.00 95.56 101 THR A N 1
ATOM 775 C CA . THR A 1 101 ? -12.286 0.699 14.696 1.00 95.56 101 THR A CA 1
ATOM 776 C C . THR A 1 101 ? -13.237 1.883 14.797 1.00 95.56 101 THR A C 1
ATOM 778 O O . THR A 1 101 ? -13.805 2.110 15.863 1.00 95.56 101 THR A O 1
ATOM 781 N N . ILE A 1 102 ? -13.453 2.594 13.686 1.00 94.44 102 ILE A N 1
ATOM 782 C CA . ILE A 1 102 ? -14.385 3.726 13.617 1.00 94.44 102 ILE A CA 1
ATOM 783 C C . ILE A 1 102 ? -15.808 3.260 13.943 1.00 94.44 102 ILE A C 1
ATOM 785 O O . ILE A 1 102 ? -16.465 3.857 14.788 1.00 94.44 102 ILE A O 1
ATOM 789 N N . LEU A 1 103 ? -16.272 2.161 13.340 1.00 95.81 103 LEU A N 1
ATOM 790 C CA . LEU A 1 103 ? -17.614 1.627 13.607 1.00 95.81 103 L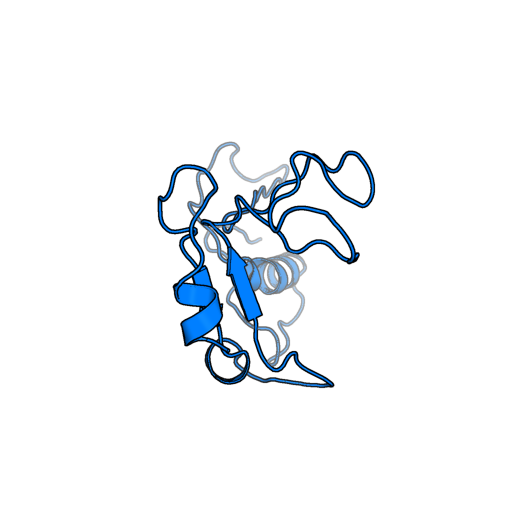EU A CA 1
ATOM 791 C C . LEU A 1 103 ? -17.806 1.267 15.084 1.00 95.81 103 LEU A C 1
ATOM 793 O O . LEU A 1 103 ? -18.790 1.686 15.689 1.00 95.81 103 LEU A O 1
ATOM 797 N N . ARG A 1 104 ? -16.832 0.573 15.695 1.00 94.94 104 ARG A N 1
ATOM 798 C CA . ARG A 1 104 ? -16.868 0.279 17.136 1.00 94.94 104 ARG A CA 1
ATOM 799 C C . ARG A 1 104 ? -16.931 1.557 17.969 1.00 94.94 104 ARG A C 1
ATOM 801 O O . ARG A 1 104 ? -17.673 1.593 18.943 1.00 94.94 104 ARG A O 1
ATOM 808 N N . TRP A 1 105 ? -16.152 2.576 17.606 1.00 92.06 105 TRP A N 1
ATOM 809 C CA . TRP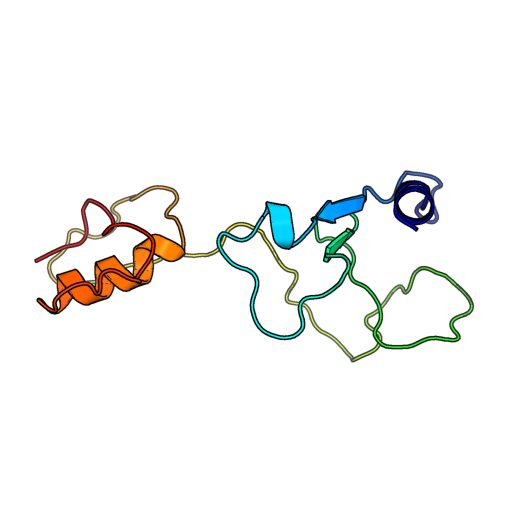 A 1 105 ? -16.115 3.847 18.327 1.00 92.06 105 TRP A CA 1
ATOM 810 C C . TRP A 1 105 ? -17.486 4.532 18.369 1.00 92.06 105 TRP A C 1
ATOM 812 O O . TRP A 1 105 ? -17.909 5.011 19.416 1.00 92.06 105 TRP A O 1
ATOM 822 N N . PHE A 1 106 ? -18.211 4.513 17.250 1.00 92.69 106 PHE A N 1
ATOM 823 C CA . PHE A 1 106 ? -19.563 5.067 17.163 1.00 92.69 106 PHE A CA 1
ATOM 824 C C . PHE A 1 106 ? -20.659 4.140 17.717 1.00 92.69 106 PHE A C 1
ATOM 826 O O . PHE A 1 106 ? -21.826 4.518 17.709 1.00 92.69 106 PHE A O 1
ATOM 833 N N . GLY A 1 107 ? -20.315 2.947 18.214 1.00 94.56 107 GLY A N 1
ATOM 834 C CA . GLY A 1 107 ? -21.296 1.966 18.689 1.00 94.56 107 GLY A CA 1
ATOM 835 C C . GLY A 1 107 ? -22.104 1.302 17.568 1.00 94.56 107 GLY A C 1
ATOM 836 O O . GLY A 1 107 ? -23.144 0.702 17.835 1.00 94.56 107 GLY A O 1
ATOM 837 N N . GLU A 1 108 ? -21.632 1.388 16.324 1.00 97.25 108 GLU A N 1
ATOM 838 C CA . GLU A 1 108 ? -22.293 0.816 15.153 1.00 97.25 108 GLU A CA 1
ATOM 839 C C . GLU A 1 108 ? -21.896 -0.657 14.948 1.00 97.25 108 GLU A C 1
ATOM 841 O O . GLU A 1 108 ? -20.750 -1.051 15.210 1.00 97.25 108 GLU A O 1
ATOM 846 N N . PRO A 1 109 ? -22.809 -1.507 14.443 1.00 97.06 109 PRO A N 1
ATOM 847 C CA . PRO A 1 109 ? -22.483 -2.888 14.127 1.00 97.06 109 PRO A CA 1
ATOM 848 C C . PRO A 1 109 ? -21.461 -2.950 12.988 1.00 97.06 109 PRO A C 1
ATOM 850 O O . PRO A 1 109 ? -21.604 -2.289 11.961 1.00 97.06 109 PRO A O 1
ATOM 853 N N . ILE A 1 110 ? -20.449 -3.806 13.136 1.00 97.94 110 ILE A N 1
ATOM 854 C CA . ILE A 1 110 ? -19.444 -4.039 12.094 1.00 97.94 110 ILE A CA 1
ATOM 855 C C . ILE A 1 110 ? -20.023 -5.026 11.069 1.00 97.94 110 ILE A C 1
ATOM 857 O O . ILE A 1 110 ? -20.283 -6.180 11.425 1.00 97.94 110 ILE A O 1
ATOM 861 N N . PRO A 1 111 ? -20.226 -4.630 9.796 1.00 97.25 111 PRO A N 1
ATOM 862 C CA . PRO A 1 111 ? -20.757 -5.536 8.788 1.00 97.25 111 PRO A CA 1
ATOM 863 C C . PRO A 1 111 ? -19.827 -6.729 8.548 1.00 97.25 111 PRO A C 1
ATOM 865 O O . PRO A 1 111 ? -18.616 -6.567 8.435 1.00 97.25 111 PRO A O 1
ATOM 868 N N . ALA A 1 112 ? -20.394 -7.921 8.350 1.00 95.00 112 ALA A N 1
ATOM 869 C CA . ALA A 1 112 ? -19.625 -9.160 8.168 1.00 95.00 112 ALA A CA 1
ATOM 870 C C . ALA A 1 112 ? -18.667 -9.159 6.956 1.00 95.00 112 ALA A C 1
ATOM 872 O O . ALA A 1 112 ? -17.751 -9.975 6.889 1.00 95.00 112 ALA A O 1
ATOM 873 N N . HIS A 1 113 ? -18.884 -8.270 5.981 1.00 92.06 113 HIS A N 1
ATOM 874 C CA . HIS A 1 113 ? -18.027 -8.140 4.801 1.00 92.06 113 HIS A CA 1
ATOM 875 C C . HIS A 1 113 ? -16.835 -7.191 5.011 1.00 92.06 113 HIS A C 1
ATOM 877 O O . HIS A 1 113 ? -15.936 -7.162 4.166 1.00 92.06 113 HIS A O 1
ATOM 883 N N . VAL A 1 114 ? -16.822 -6.408 6.097 1.00 94.56 114 VAL A N 1
ATOM 884 C CA . VAL A 1 114 ? -15.690 -5.547 6.452 1.00 94.56 114 VAL A CA 1
ATOM 885 C C . VAL A 1 114 ? -14.526 -6.430 6.893 1.00 94.56 114 VAL A C 1
ATOM 887 O O . VAL A 1 114 ? -14.687 -7.361 7.681 1.00 94.56 114 VAL A O 1
ATOM 890 N N . GLN A 1 115 ? -13.348 -6.168 6.330 1.00 93.56 115 GLN A N 1
ATOM 891 C CA . GLN A 1 115 ? -12.115 -6.851 6.715 1.00 93.56 115 GLN A CA 1
ATOM 892 C C . GLN A 1 115 ? -11.472 -6.163 7.918 1.00 93.56 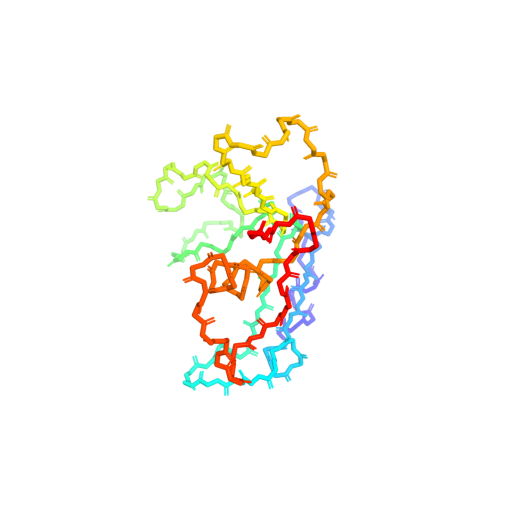115 GLN A C 1
ATOM 894 O O . GLN A 1 115 ? -11.781 -5.015 8.220 1.00 93.56 115 GLN A O 1
ATOM 899 N N . GLY A 1 116 ? -10.542 -6.864 8.562 1.00 95.56 116 GLY A N 1
ATOM 900 C CA . GLY A 1 116 ? -9.834 -6.352 9.727 1.00 95.56 116 GLY A CA 1
ATOM 901 C C . GLY A 1 116 ? -10.604 -6.542 11.030 1.00 95.56 116 GLY A C 1
ATOM 902 O O . GLY A 1 116 ? -11.662 -7.168 11.088 1.00 95.56 116 GLY A O 1
ATOM 903 N N . THR A 1 117 ? -10.018 -6.034 12.101 1.00 96.12 117 THR A N 1
ATOM 904 C CA . THR A 1 117 ? -10.554 -6.077 13.460 1.00 96.12 117 THR A CA 1
ATOM 905 C C . THR A 1 117 ? -10.267 -4.750 14.144 1.00 96.12 117 THR A C 1
ATOM 907 O O . THR A 1 117 ? -9.213 -4.178 13.886 1.00 96.12 117 THR A O 1
ATOM 910 N N . PRO A 1 118 ? -11.137 -4.268 15.044 1.00 96.19 118 PRO A N 1
ATOM 911 C CA . PRO A 1 118 ? -10.897 -3.004 15.725 1.00 96.19 118 PRO A CA 1
ATOM 912 C C . PRO A 1 118 ? -9.538 -2.953 16.450 1.00 96.19 118 PRO A C 1
ATOM 914 O O . PRO A 1 118 ? -9.187 -3.874 17.195 1.00 96.19 118 PRO A O 1
ATOM 917 N N . ILE A 1 119 ? -8.805 -1.855 16.266 1.00 94.19 119 ILE A N 1
ATOM 918 C CA . ILE A 1 119 ? -7.469 -1.601 16.816 1.00 94.19 119 ILE A CA 1
ATOM 919 C C . ILE A 1 119 ? -7.526 -1.662 18.341 1.00 94.19 119 ILE A C 1
ATOM 921 O O . ILE A 1 119 ? -8.378 -1.046 18.985 1.00 94.19 119 ILE A O 1
ATOM 925 N N . ARG A 1 120 ? -6.638 -2.438 18.960 1.00 89.00 120 ARG A N 1
ATOM 926 C CA . ARG A 1 120 ? -6.593 -2.538 20.426 1.00 89.00 120 ARG A CA 1
ATOM 927 C C . ARG A 1 120 ? -6.180 -1.192 21.026 1.00 89.00 120 ARG A C 1
ATOM 929 O O . ARG A 1 120 ? -5.333 -0.511 20.471 1.00 89.00 120 ARG A O 1
ATOM 936 N N . GLY A 1 121 ? -6.782 -0.821 22.155 1.00 84.50 121 GLY A N 1
ATOM 937 C CA . GLY A 1 121 ? -6.512 0.461 22.820 1.00 84.50 121 GLY A CA 1
ATOM 938 C C . GLY A 1 121 ? -7.338 1.648 22.310 1.00 84.50 121 GLY A C 1
ATOM 939 O O . GLY A 1 121 ? -7.294 2.697 22.935 1.00 84.50 121 GLY A O 1
ATOM 940 N N . ILE A 1 122 ? -8.133 1.487 21.241 1.00 84.81 122 ILE A N 1
ATOM 941 C CA . ILE A 1 122 ? -9.037 2.536 20.733 1.00 84.81 122 ILE A CA 1
ATOM 942 C C . ILE A 1 122 ? -10.494 2.109 20.895 1.00 84.81 122 ILE A C 1
ATOM 944 O O . ILE A 1 122 ? -11.032 1.399 20.053 1.00 84.81 122 ILE A O 1
ATOM 948 N N . GLY A 1 123 ? -11.185 2.542 21.934 1.00 75.19 123 GLY A N 1
ATOM 949 C CA . GLY A 1 123 ? -12.614 2.276 22.085 1.00 75.19 123 GLY A CA 1
ATOM 950 C C . GLY A 1 123 ? -13.221 3.141 23.179 1.00 75.19 123 GLY A C 1
ATOM 951 O O . GLY A 1 123 ? -12.451 3.686 23.972 1.00 75.19 123 GLY A O 1
ATOM 952 N N . PRO A 1 124 ? -14.555 3.285 23.200 1.00 64.88 124 PRO A N 1
ATOM 953 C CA . PRO A 1 124 ? -15.241 3.794 24.379 1.00 64.88 124 PRO A CA 1
ATOM 954 C C . PRO A 1 124 ? -14.976 2.909 25.607 1.00 64.88 124 PRO A C 1
ATOM 956 O O . PRO A 1 124 ? -14.628 1.713 25.427 1.00 64.88 124 PRO A O 1
#

InterPro domains:
  IPR017850 Alkaline-phosphatase-like, core domain superfamily [SSF53649] (73-119)

Secondary structure (DSSP, 8-state):
-HHHHHT-B-TTS-B--EEEE-HHHHSS---SS--S-EEEETTTTB---S----SSS--SS-TTS-------S--------SSSPTT-------GGGHHHHHHHHTTPPPPTT--S-PPTT---

Radius of gyration: 20.45 Å; chains: 1; bounding box: 47×32×55 Å

pLDDT: mean 87.31, std 9.59, range [54.53, 97.94]